Protein AF-A0A519JMJ4-F1 (afdb_monomer_lite)

Structure (mmCIF, N/CA/C/O backbone):
data_AF-A0A519JMJ4-F1
#
_entry.id   AF-A0A519JMJ4-F1
#
loop_
_atom_site.group_PDB
_atom_site.id
_atom_site.type_symbol
_atom_site.label_atom_id
_atom_site.label_alt_id
_atom_site.label_comp_id
_atom_site.label_asym_id
_atom_site.label_entity_id
_atom_site.label_seq_id
_atom_site.pdbx_PDB_ins_code
_atom_site.Cartn_x
_atom_site.Cartn_y
_atom_site.Cartn_z
_atom_site.occupancy
_atom_site.B_iso_or_equiv
_atom_site.auth_seq_id
_atom_site.auth_comp_id
_atom_site.auth_asym_id
_atom_site.auth_atom_id
_atom_site.pdbx_PDB_model_num
ATOM 1 N N . MET A 1 1 ? -10.515 2.498 64.803 1.00 65.38 1 MET A N 1
ATOM 2 C CA . MET A 1 1 ? -11.586 2.714 63.794 1.00 65.38 1 MET A CA 1
ATOM 3 C C . MET A 1 1 ? -11.227 3.763 62.730 1.00 65.38 1 MET A C 1
ATOM 5 O O . MET A 1 1 ? -11.377 3.457 61.555 1.00 65.38 1 MET A O 1
ATOM 9 N N . LYS A 1 2 ? -10.685 4.946 63.080 1.00 68.50 2 LYS A N 1
ATOM 10 C CA . LYS A 1 2 ? -10.297 6.001 62.107 1.00 68.50 2 LYS A CA 1
ATOM 11 C C . LYS A 1 2 ? -9.313 5.539 61.009 1.00 68.50 2 LYS A C 1
ATOM 13 O O . LYS A 1 2 ? -9.492 5.894 59.849 1.00 68.50 2 LYS A O 1
ATOM 18 N N . ASN A 1 3 ? -8.335 4.693 61.345 1.00 65.62 3 ASN A N 1
ATOM 19 C CA . ASN A 1 3 ? -7.335 4.200 60.380 1.00 65.62 3 ASN A CA 1
ATOM 20 C C . ASN A 1 3 ? -7.931 3.222 59.350 1.00 65.62 3 ASN A C 1
ATOM 22 O O . ASN A 1 3 ? -7.565 3.260 58.180 1.00 65.62 3 ASN A O 1
ATOM 26 N N . ALA A 1 4 ? -8.908 2.406 59.760 1.00 73.44 4 ALA A N 1
ATOM 27 C CA . ALA A 1 4 ? -9.599 1.474 58.868 1.00 73.44 4 ALA A CA 1
ATOM 28 C C . ALA A 1 4 ? -10.519 2.198 57.868 1.00 73.44 4 ALA A C 1
ATOM 30 O O . ALA A 1 4 ? -10.663 1.758 56.731 1.00 73.44 4 ALA A O 1
ATOM 31 N N . LEU A 1 5 ? -11.113 3.327 58.271 1.00 71.62 5 LEU A N 1
ATOM 32 C CA . LEU A 1 5 ? -11.942 4.151 57.389 1.00 71.62 5 LEU A CA 1
ATOM 33 C C . LEU A 1 5 ? -11.093 4.903 56.347 1.00 71.62 5 LEU A C 1
ATOM 35 O O . LEU A 1 5 ? -11.476 4.973 55.182 1.00 71.62 5 LEU A O 1
ATOM 39 N N . ARG A 1 6 ? -9.902 5.385 56.740 1.00 75.56 6 ARG A N 1
ATOM 40 C CA . ARG A 1 6 ? -8.929 5.995 55.816 1.00 75.56 6 ARG A CA 1
ATOM 41 C C . ARG A 1 6 ? -8.434 5.001 54.763 1.00 75.56 6 ARG A C 1
ATOM 43 O O . ARG A 1 6 ? -8.406 5.351 53.591 1.00 75.56 6 ARG A O 1
ATOM 50 N N . LEU A 1 7 ? -8.124 3.762 55.153 1.00 75.12 7 LEU A N 1
ATOM 51 C CA . LEU A 1 7 ? -7.640 2.734 54.224 1.00 75.12 7 LEU A CA 1
ATOM 52 C C . LEU A 1 7 ? -8.683 2.365 53.153 1.00 75.12 7 LEU A C 1
ATOM 54 O O . LEU A 1 7 ? -8.349 2.287 51.975 1.00 75.12 7 LEU A O 1
ATOM 58 N N . LYS A 1 8 ? -9.959 2.217 53.536 1.00 78.88 8 LYS A N 1
ATOM 59 C CA . LYS A 1 8 ? -11.065 1.944 52.595 1.00 78.88 8 LYS A CA 1
ATOM 60 C C . LYS A 1 8 ? -11.296 3.096 51.614 1.00 78.88 8 LYS A C 1
ATOM 62 O O . LYS A 1 8 ? -11.492 2.855 50.429 1.00 78.88 8 LYS A O 1
ATOM 67 N N . SER A 1 9 ? -11.228 4.339 52.099 1.00 76.44 9 SER A N 1
ATOM 68 C CA . SER A 1 9 ? -11.340 5.533 51.253 1.00 76.44 9 SER A CA 1
ATOM 69 C C . SER A 1 9 ? -10.185 5.645 50.257 1.00 76.44 9 SER A C 1
ATOM 71 O O . SER A 1 9 ? -10.421 6.059 49.128 1.00 76.44 9 SER A O 1
ATOM 73 N N . GLN A 1 10 ? -8.961 5.268 50.645 1.00 79.12 10 GLN A N 1
ATOM 74 C CA . GLN A 1 10 ? -7.805 5.281 49.743 1.00 79.12 10 GLN A CA 1
ATOM 75 C C . GLN A 1 10 ? -7.874 4.163 48.699 1.00 79.12 10 GLN A C 1
ATOM 77 O O . GLN A 1 10 ? -7.636 4.424 47.526 1.00 79.12 10 GLN A O 1
ATOM 82 N N . LEU A 1 11 ? -8.275 2.950 49.093 1.00 80.88 11 LEU A N 1
ATOM 83 C CA . LEU A 1 11 ? -8.496 1.835 48.163 1.00 80.88 11 LEU A CA 1
ATOM 84 C C . LEU A 1 11 ? -9.579 2.163 47.125 1.00 80.88 11 LEU A C 1
ATOM 86 O O . LEU A 1 11 ? -9.406 1.873 45.944 1.00 80.88 11 LEU A O 1
ATOM 90 N N . PHE A 1 12 ? -10.663 2.823 47.546 1.00 82.44 12 PHE A N 1
ATOM 91 C CA . PHE A 1 12 ? -11.709 3.291 46.637 1.00 82.44 12 PHE A CA 1
ATOM 92 C C . PHE A 1 12 ? -11.194 4.366 45.670 1.00 82.44 12 PHE A C 1
ATOM 94 O O . PHE A 1 12 ? -11.457 4.288 44.473 1.00 82.44 12 PHE A O 1
ATOM 101 N N . LEU A 1 13 ? -10.412 5.334 46.162 1.00 79.62 13 LEU A N 1
ATOM 102 C CA . LEU A 1 13 ? -9.849 6.394 45.321 1.00 79.62 13 LEU A CA 1
ATOM 103 C C . LEU A 1 13 ? -8.877 5.838 44.269 1.00 79.62 13 LEU A C 1
ATOM 105 O O . LEU A 1 13 ? -8.913 6.269 43.121 1.00 79.62 13 LEU A O 1
ATOM 109 N N . VAL A 1 14 ? -8.043 4.862 44.644 1.00 80.94 14 VAL A N 1
ATOM 110 C CA . VAL A 1 14 ? -7.111 4.194 43.721 1.00 80.94 14 VAL A CA 1
ATOM 111 C C . VAL A 1 14 ? -7.877 3.418 42.651 1.00 80.94 14 VAL A C 1
ATOM 113 O O . VAL A 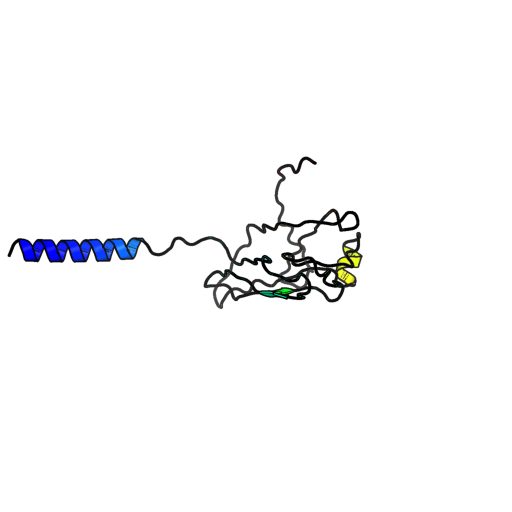1 14 ? -7.571 3.574 41.475 1.00 80.94 14 VAL A O 1
ATOM 116 N N . ALA A 1 15 ? -8.918 2.665 43.023 1.00 78.06 15 ALA A N 1
ATOM 117 C CA . ALA A 1 15 ? -9.749 1.946 42.058 1.00 78.06 15 ALA A CA 1
ATOM 118 C C . ALA A 1 15 ? -10.433 2.897 41.057 1.00 78.06 15 ALA A C 1
ATOM 120 O O . ALA A 1 15 ? -10.389 2.652 39.856 1.00 78.06 15 ALA A O 1
ATOM 121 N N . VAL A 1 16 ? -10.999 4.017 41.525 1.00 75.88 16 VAL A N 1
ATOM 122 C CA . VAL A 1 16 ? -11.635 5.024 40.654 1.00 75.88 16 VAL A CA 1
ATOM 123 C C . VAL A 1 16 ? -10.617 5.686 39.721 1.00 75.88 16 VAL A C 1
ATOM 125 O O . VAL A 1 16 ? -10.910 5.869 38.543 1.00 75.88 16 VAL A O 1
ATOM 128 N N . MET A 1 17 ? -9.408 5.994 40.200 1.00 73.06 17 MET A N 1
ATOM 129 C CA . MET A 1 17 ? -8.348 6.552 39.352 1.00 73.06 17 MET A CA 1
ATOM 130 C C . MET A 1 17 ? -7.861 5.545 38.302 1.00 73.06 17 MET A C 1
ATOM 132 O O . MET A 1 17 ? -7.647 5.931 37.158 1.00 73.06 17 MET A O 1
ATOM 136 N N . SER A 1 18 ? -7.761 4.252 38.631 1.00 67.06 18 SER A N 1
ATOM 137 C CA . SER A 1 18 ? -7.394 3.200 37.670 1.00 67.06 18 SER A CA 1
ATOM 138 C C . SER A 1 18 ? -8.429 2.996 36.554 1.00 67.06 18 SER A C 1
ATOM 140 O O . SER A 1 18 ? -8.044 2.609 35.454 1.00 67.06 18 SER A O 1
ATOM 142 N N . LEU A 1 19 ? -9.712 3.300 36.792 1.00 64.50 19 LEU A N 1
ATOM 143 C CA . LEU A 1 19 ? -10.756 3.260 35.757 1.00 64.50 19 LEU A CA 1
ATOM 144 C C . LEU A 1 19 ? -10.701 4.450 34.778 1.00 64.50 19 LEU A C 1
ATOM 146 O O . LEU A 1 19 ? -11.239 4.349 33.680 1.00 64.50 19 LEU A O 1
ATOM 150 N N . ILE A 1 20 ? -10.056 5.565 35.141 1.00 64.88 20 ILE A N 1
ATOM 151 C CA . ILE A 1 20 ? -9.986 6.778 34.300 1.00 64.88 20 ILE A CA 1
ATOM 152 C C . ILE A 1 20 ? -8.814 6.714 33.299 1.00 64.88 20 ILE A C 1
ATOM 154 O O . ILE A 1 20 ? -8.810 7.431 32.303 1.00 64.88 20 ILE A O 1
ATOM 158 N N . PHE A 1 21 ? -7.840 5.819 33.506 1.00 56.44 21 PHE A N 1
ATOM 159 C CA . PHE A 1 21 ? -6.665 5.672 32.631 1.00 56.44 21 PHE A CA 1
ATOM 160 C C . PHE A 1 21 ? -6.868 4.768 31.409 1.00 56.44 21 PHE A C 1
ATOM 162 O O . PHE A 1 21 ? -5.938 4.580 30.625 1.00 56.44 21 PHE A O 1
ATOM 169 N N . THR A 1 22 ? -8.056 4.204 31.207 1.00 54.66 22 THR A N 1
ATOM 170 C CA . THR A 1 22 ? -8.324 3.400 30.013 1.00 54.66 22 THR A CA 1
ATOM 171 C C . THR A 1 22 ? -8.920 4.277 28.922 1.00 54.66 22 THR A C 1
ATOM 173 O O . THR A 1 22 ? -9.906 4.959 29.177 1.00 54.66 22 THR A O 1
ATOM 176 N N . GLN A 1 23 ? -8.377 4.173 27.707 1.00 52.91 23 GLN A N 1
ATOM 177 C CA . GLN A 1 23 ? -8.817 4.812 26.456 1.00 52.91 23 GLN A CA 1
ATOM 178 C C . GLN A 1 23 ? -8.131 6.139 26.078 1.00 52.91 23 GLN A C 1
ATOM 180 O O . GLN A 1 23 ? -8.785 7.142 25.802 1.00 52.91 23 GLN A O 1
ATOM 185 N N . ILE A 1 24 ? -6.804 6.120 25.911 1.00 54.88 24 ILE A N 1
ATOM 186 C CA . ILE A 1 24 ? -6.206 6.935 24.842 1.00 54.88 24 ILE A CA 1
ATOM 187 C C . ILE A 1 24 ? -6.403 6.140 23.545 1.00 54.88 24 ILE A C 1
ATOM 189 O O . ILE A 1 24 ? -5.590 5.286 23.203 1.00 54.88 24 ILE A O 1
ATOM 193 N N . SER A 1 25 ? -7.522 6.368 22.854 1.00 55.59 25 SER A N 1
ATOM 194 C CA . SER A 1 25 ? -7.707 5.847 21.498 1.00 55.59 25 SER A CA 1
ATOM 195 C C . SER A 1 25 ? -6.834 6.671 20.562 1.00 55.59 25 SER A C 1
ATOM 197 O O . SER A 1 25 ? -7.050 7.872 20.400 1.00 55.59 25 SER A O 1
ATOM 199 N N . THR A 1 26 ? -5.846 6.041 19.937 1.00 63.38 26 THR A N 1
ATOM 200 C CA . THR A 1 26 ? -5.216 6.638 18.757 1.00 63.38 26 THR A CA 1
ATOM 201 C C . THR A 1 26 ? -6.151 6.407 17.570 1.00 63.38 26 THR A C 1
ATOM 203 O O . THR A 1 26 ? -6.785 5.362 17.484 1.00 63.38 26 THR A O 1
ATOM 206 N N . ALA A 1 27 ? -6.291 7.374 16.662 1.00 76.94 27 ALA A N 1
ATOM 207 C CA . ALA A 1 27 ? -7.111 7.220 15.452 1.00 76.94 27 ALA A CA 1
ATOM 208 C C . ALA A 1 27 ? -6.410 6.375 14.360 1.00 76.94 27 ALA A C 1
ATOM 210 O O 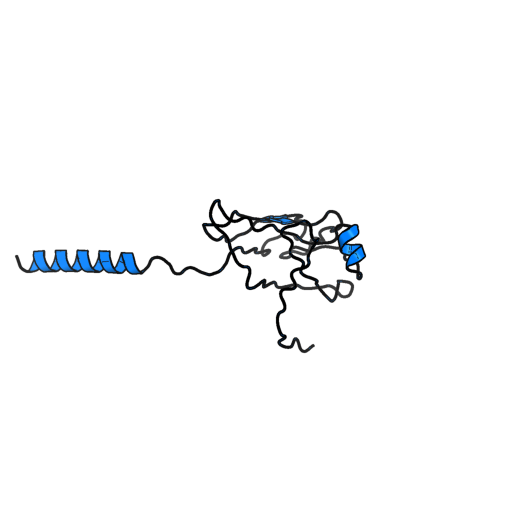. ALA A 1 27 ? -6.721 6.495 13.176 1.00 76.94 27 ALA A O 1
ATOM 211 N N . GLN A 1 28 ? -5.402 5.582 14.736 1.00 90.25 28 GLN A N 1
ATOM 212 C CA . GLN A 1 28 ? -4.580 4.815 13.814 1.00 90.25 28 GLN A CA 1
ATOM 213 C C . GLN A 1 28 ? -5.255 3.483 13.492 1.00 90.25 28 GLN A C 1
ATOM 215 O O . GLN A 1 28 ? -5.417 2.641 14.365 1.00 90.25 28 GLN A O 1
ATOM 220 N N . LEU A 1 29 ? -5.600 3.279 12.219 1.00 93.44 29 LEU A N 1
ATOM 221 C CA . LEU A 1 29 ? -6.229 2.035 11.767 1.00 93.44 29 LEU A CA 1
ATOM 222 C C . LEU A 1 29 ? -5.209 0.908 11.585 1.00 93.44 29 LEU A C 1
ATOM 224 O O . LEU A 1 29 ? -5.428 -0.204 12.055 1.00 93.44 29 LEU A O 1
ATOM 228 N N . LEU A 1 30 ? -4.108 1.198 10.888 1.00 95.38 30 LEU A N 1
ATOM 229 C CA . LEU A 1 30 ? -3.036 0.256 10.570 1.00 95.38 30 LEU A CA 1
ATOM 230 C C . LEU A 1 30 ? -1.687 0.980 10.540 1.00 95.38 30 LEU A C 1
ATOM 232 O O . LEU A 1 30 ? -1.616 2.165 10.199 1.00 95.38 30 LEU A O 1
ATOM 236 N N . GLN A 1 31 ? -0.616 0.250 10.840 1.00 96.25 31 GLN A N 1
ATOM 237 C CA . GLN A 1 31 ? 0.763 0.693 10.644 1.00 96.25 31 GLN A CA 1
ATOM 238 C C . GLN A 1 31 ? 1.621 -0.448 10.111 1.00 96.25 31 GLN A C 1
ATOM 240 O O . GLN A 1 31 ? 1.507 -1.576 10.581 1.00 96.25 31 GLN A O 1
ATOM 245 N N . TRP A 1 32 ? 2.547 -0.121 9.216 1.00 97.38 32 TRP A N 1
ATOM 246 C CA . TRP A 1 32 ? 3.631 -1.000 8.782 1.00 97.38 32 TRP A CA 1
ATOM 247 C C . TRP A 1 32 ? 4.973 -0.381 9.162 1.00 97.38 32 TRP A C 1
ATOM 249 O O . TRP A 1 32 ? 5.095 0.846 9.226 1.00 97.38 32 TRP A O 1
ATOM 259 N N . ASN A 1 33 ? 5.974 -1.216 9.432 1.00 96.00 33 ASN A N 1
ATOM 260 C CA . ASN A 1 33 ? 7.328 -0.768 9.730 1.00 96.00 33 ASN A CA 1
ATOM 261 C C . ASN A 1 33 ? 8.334 -1.678 9.034 1.00 96.00 33 ASN A C 1
ATOM 263 O O . ASN A 1 33 ? 8.536 -2.804 9.459 1.00 96.00 33 ASN A O 1
ATOM 267 N N . THR A 1 34 ? 9.008 -1.150 8.018 1.00 95.69 34 THR A N 1
ATOM 268 C CA . THR A 1 34 ? 9.940 -1.917 7.184 1.00 95.69 34 THR A CA 1
ATOM 269 C C . THR A 1 34 ? 11.352 -1.987 7.762 1.00 95.69 34 THR A C 1
ATOM 271 O O . THR A 1 34 ? 12.260 -2.484 7.099 1.00 95.69 34 THR A O 1
ATOM 274 N N . PHE A 1 35 ? 11.595 -1.430 8.953 1.00 96.00 35 PHE A N 1
ATOM 275 C CA . PHE A 1 35 ? 12.907 -1.481 9.591 1.00 96.00 35 PHE A CA 1
ATOM 276 C C . PHE A 1 35 ? 13.256 -2.919 9.996 1.00 96.00 35 PHE A C 1
ATOM 278 O O . PHE A 1 35 ? 12.504 -3.564 10.719 1.00 96.00 35 PHE A O 1
ATOM 285 N N . GLY A 1 36 ? 14.424 -3.398 9.567 1.00 95.88 36 GLY A N 1
ATOM 286 C CA . GLY A 1 36 ? 14.860 -4.785 9.738 1.00 95.88 36 GLY A CA 1
ATOM 287 C C . GLY A 1 36 ? 14.639 -5.670 8.508 1.00 95.88 36 GLY A C 1
ATOM 288 O O . GLY A 1 36 ? 15.221 -6.750 8.448 1.00 95.88 36 GLY A O 1
ATOM 289 N N . ASN A 1 37 ? 13.878 -5.209 7.511 1.00 96.81 37 ASN A N 1
ATOM 290 C CA . ASN A 1 37 ? 13.657 -5.957 6.273 1.00 96.81 37 ASN A CA 1
ATOM 291 C C . ASN A 1 37 ? 14.954 -6.128 5.479 1.00 96.81 37 ASN A C 1
ATOM 293 O O . ASN A 1 37 ? 15.785 -5.216 5.412 1.00 96.81 37 ASN A O 1
ATOM 297 N N . ALA A 1 38 ? 15.083 -7.261 4.794 1.00 97.38 38 ALA A N 1
ATOM 298 C CA . ALA A 1 38 ? 16.138 -7.504 3.817 1.00 97.38 38 ALA A CA 1
ATOM 299 C C . ALA A 1 38 ? 15.899 -6.732 2.504 1.00 97.38 38 ALA A C 1
ATOM 301 O O . ALA A 1 38 ? 16.830 -6.536 1.722 1.00 97.38 38 ALA A O 1
ATOM 302 N N . GLY A 1 39 ? 14.666 -6.277 2.253 1.00 95.81 39 GLY A N 1
ATOM 303 C CA . GLY A 1 39 ? 14.259 -5.619 1.011 1.00 95.81 39 GLY A CA 1
ATOM 304 C C . GLY A 1 39 ? 13.984 -6.603 -0.128 1.00 95.81 39 GLY A C 1
ATOM 305 O O . GLY A 1 39 ? 13.979 -6.212 -1.299 1.00 95.81 39 GLY A O 1
ATOM 306 N N . THR A 1 40 ? 13.818 -7.885 0.204 1.00 97.00 40 THR A N 1
ATOM 307 C CA . THR A 1 40 ? 13.476 -8.982 -0.715 1.00 97.00 40 THR A CA 1
ATOM 308 C C . THR A 1 40 ? 12.055 -9.500 -0.506 1.00 97.00 40 THR A C 1
ATOM 310 O O . THR A 1 40 ? 11.588 -10.356 -1.256 1.00 97.00 40 THR A O 1
ATOM 313 N N . GLU A 1 41 ? 11.361 -8.982 0.502 1.00 96.62 41 GLU A N 1
ATOM 314 C CA . GLU A 1 41 ? 10.013 -9.371 0.868 1.00 96.62 41 GLU A CA 1
ATOM 315 C C . GLU A 1 41 ? 9.020 -8.950 -0.218 1.00 96.62 41 GLU A C 1
ATOM 317 O O . GLU A 1 41 ? 9.113 -7.868 -0.796 1.00 96.62 41 GLU A O 1
ATOM 322 N N . THR A 1 42 ? 8.029 -9.799 -0.481 1.00 97.06 42 THR A N 1
ATOM 323 C CA . THR A 1 42 ? 6.892 -9.476 -1.361 1.00 97.06 42 THR A CA 1
ATOM 324 C C . THR A 1 42 ? 5.645 -9.077 -0.577 1.00 97.06 42 THR A C 1
ATOM 326 O O . THR A 1 42 ? 4.666 -8.603 -1.163 1.00 97.06 42 THR A O 1
ATOM 329 N N . THR A 1 43 ? 5.689 -9.241 0.748 1.00 97.81 43 THR A N 1
ATOM 330 C CA . THR A 1 43 ? 4.639 -8.861 1.692 1.00 97.81 43 THR A CA 1
ATOM 331 C C . THR A 1 43 ? 5.231 -8.280 2.972 1.00 97.81 43 THR A C 1
ATOM 333 O O . THR A 1 43 ? 6.252 -8.782 3.429 1.00 97.81 43 THR A O 1
ATOM 336 N N . GLU A 1 44 ? 4.548 -7.319 3.588 1.00 97.88 44 GLU A N 1
ATOM 337 C CA . GLU A 1 44 ? 4.916 -6.737 4.887 1.00 97.88 44 GLU A CA 1
ATOM 338 C C . GLU A 1 44 ? 3.689 -6.720 5.814 1.00 97.88 44 GLU A C 1
ATOM 340 O O . GLU A 1 44 ? 2.706 -6.051 5.477 1.00 97.88 44 GLU A O 1
ATOM 345 N N . PRO A 1 45 ? 3.684 -7.448 6.947 1.00 97.94 45 PRO A N 1
ATOM 346 C CA . PRO A 1 45 ? 2.550 -7.470 7.866 1.00 97.94 45 PRO A CA 1
ATOM 347 C C . PRO A 1 45 ? 2.436 -6.176 8.677 1.00 97.94 45 PRO A C 1
ATOM 349 O O . PRO A 1 45 ? 3.427 -5.523 8.997 1.00 97.94 45 PRO A O 1
ATOM 352 N N . SER A 1 46 ? 1.213 -5.793 9.039 1.00 97.81 46 SER A N 1
ATOM 353 C CA . SER A 1 46 ? 0.995 -4.649 9.921 1.00 97.81 46 SER A CA 1
ATOM 354 C C . SER A 1 46 ? 1.505 -4.923 11.340 1.00 97.81 46 SER A C 1
ATOM 356 O O . SER A 1 46 ? 1.298 -5.992 11.913 1.00 97.81 46 SER A O 1
ATOM 358 N N . VAL A 1 47 ? 2.150 -3.918 11.930 1.00 96.94 47 VAL A N 1
ATOM 359 C CA . VAL A 1 47 ? 2.734 -3.966 13.282 1.00 96.94 47 VAL A CA 1
ATOM 360 C C . VAL A 1 47 ? 1.834 -3.334 14.343 1.00 96.94 47 VAL A C 1
ATOM 362 O O . VAL A 1 47 ? 1.994 -3.608 15.529 1.00 96.94 47 VAL A O 1
ATOM 365 N N . ALA A 1 48 ? 0.875 -2.504 13.928 1.00 94.62 48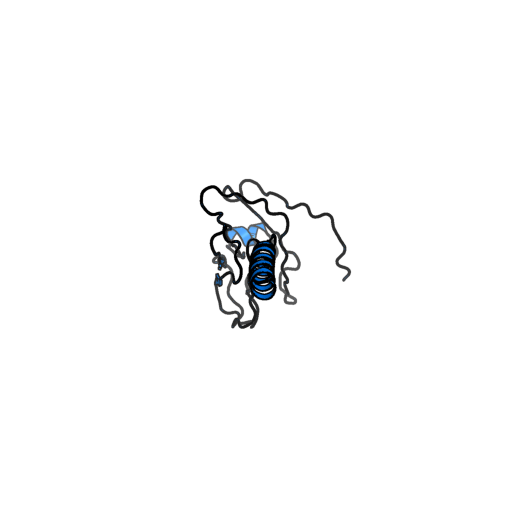 ALA A N 1
ATOM 366 C CA . ALA A 1 48 ? -0.163 -1.951 14.790 1.00 94.62 48 ALA A CA 1
ATOM 367 C C . ALA A 1 48 ? -1.503 -1.956 14.053 1.00 94.62 48 ALA A C 1
ATOM 369 O O . ALA A 1 48 ? -1.546 -1.705 12.846 1.00 94.62 48 ALA A O 1
ATOM 370 N N . ASN A 1 49 ? -2.577 -2.256 14.784 1.00 94.06 49 ASN A N 1
ATOM 371 C CA . ASN A 1 49 ? -3.926 -2.427 14.254 1.00 94.06 49 ASN A CA 1
ATOM 372 C C . ASN A 1 49 ? -4.934 -1.880 15.270 1.00 94.06 49 ASN A C 1
ATOM 374 O O . ASN A 1 49 ? -4.804 -2.171 16.463 1.00 94.06 49 ASN A O 1
ATOM 378 N N . ASP A 1 50 ? -5.935 -1.130 14.811 1.00 93.75 50 ASP A N 1
ATOM 379 C CA . ASP A 1 50 ? -7.108 -0.825 15.635 1.00 93.75 50 ASP A CA 1
ATOM 380 C C . ASP A 1 50 ? -7.832 -2.127 16.016 1.00 93.75 50 ASP A C 1
ATOM 382 O O . ASP A 1 50 ? -7.900 -3.065 15.222 1.00 93.75 50 ASP A O 1
ATOM 386 N N . ALA A 1 51 ? -8.406 -2.193 17.219 1.00 92.81 51 ALA A N 1
ATOM 387 C CA . ALA A 1 51 ? -9.087 -3.396 17.708 1.00 92.81 51 ALA A CA 1
ATOM 388 C C . ALA A 1 51 ? -10.278 -3.832 16.829 1.00 92.81 51 ALA A C 1
ATOM 390 O O . ALA A 1 51 ? -10.665 -5.000 16.843 1.00 92.81 51 ALA A O 1
ATOM 391 N N . ASN A 1 52 ? -10.855 -2.905 16.061 1.00 93.38 52 ASN A N 1
ATOM 392 C CA . ASN A 1 52 ? -11.991 -3.142 15.176 1.00 93.38 52 ASN A CA 1
ATOM 393 C C . ASN A 1 52 ? -11.580 -3.244 13.701 1.00 93.38 52 ASN A C 1
ATOM 395 O O . ASN A 1 52 ? -12.435 -3.148 12.819 1.00 93.38 52 ASN A O 1
ATOM 399 N N . VAL A 1 53 ? -10.290 -3.428 13.419 1.00 93.50 53 VAL A N 1
ATOM 400 C CA . VAL A 1 53 ? -9.746 -3.629 12.076 1.00 93.50 53 VAL A CA 1
ATOM 401 C C . VAL A 1 53 ? -8.890 -4.893 12.072 1.00 93.50 53 VAL A C 1
ATOM 403 O O . VAL A 1 53 ? -8.065 -5.118 12.952 1.00 93.50 53 VAL A O 1
ATOM 406 N N . SER A 1 54 ? -9.085 -5.744 11.067 1.00 95.50 54 SER A N 1
ATOM 407 C CA . SER A 1 54 ? -8.240 -6.927 10.888 1.00 95.50 54 SER A CA 1
ATOM 408 C C . SER A 1 54 ? -6.824 -6.524 10.480 1.00 95.50 54 SER A C 1
ATOM 410 O O . SER A 1 54 ? -6.644 -5.577 9.714 1.00 95.50 54 SER A O 1
ATOM 412 N N . ALA A 1 55 ? -5.828 -7.288 10.932 1.00 96.94 55 ALA A N 1
ATOM 413 C CA . ALA A 1 55 ? -4.459 -7.127 10.456 1.00 96.94 55 ALA A CA 1
ATOM 414 C C . ALA A 1 55 ? -4.385 -7.256 8.928 1.00 96.94 55 ALA A C 1
ATOM 416 O O . ALA A 1 55 ? -5.160 -7.994 8.311 1.00 96.94 55 ALA A O 1
ATOM 417 N N . ALA A 1 56 ? -3.447 -6.533 8.322 1.00 96.50 56 ALA A N 1
ATOM 418 C CA . ALA A 1 56 ? -3.339 -6.427 6.877 1.00 96.50 56 ALA A CA 1
ATOM 419 C C . ALA A 1 56 ? -1.880 -6.401 6.433 1.00 96.50 56 ALA A C 1
ATOM 421 O O . ALA A 1 56 ? -1.009 -5.853 7.107 1.00 96.50 56 ALA A O 1
ATOM 422 N N . ASN A 1 57 ? -1.631 -6.935 5.243 1.00 97.38 57 ASN A N 1
ATOM 423 C CA . ASN A 1 57 ? -0.307 -6.911 4.643 1.00 97.38 57 ASN A CA 1
ATOM 424 C C . ASN A 1 57 ? -0.232 -5.802 3.589 1.00 97.38 57 ASN A C 1
ATOM 426 O O . ASN A 1 57 ? -1.160 -5.652 2.788 1.00 97.38 57 ASN A O 1
ATOM 430 N N . LEU A 1 58 ? 0.898 -5.093 3.524 1.00 97.44 58 LEU A N 1
ATOM 431 C CA . LEU A 1 58 ? 1.335 -4.547 2.242 1.00 97.44 58 LEU A CA 1
ATOM 432 C C . LEU A 1 58 ? 1.719 -5.730 1.359 1.00 97.44 58 LEU A C 1
ATOM 434 O O . LEU A 1 58 ? 2.344 -6.683 1.819 1.00 97.44 58 LEU A O 1
ATOM 438 N N . THR A 1 59 ? 1.348 -5.679 0.090 1.00 97.38 59 THR A N 1
ATOM 439 C CA . THR A 1 59 ? 1.657 -6.719 -0.891 1.00 97.38 59 THR A CA 1
ATOM 440 C C . THR A 1 59 ? 2.057 -6.068 -2.202 1.00 97.38 59 THR A C 1
ATOM 442 O O . THR A 1 59 ? 1.512 -5.028 -2.586 1.00 97.38 59 THR A O 1
ATOM 445 N N . PHE A 1 60 ? 3.013 -6.670 -2.900 1.00 96.56 60 PHE A N 1
ATOM 446 C CA . PHE A 1 60 ? 3.314 -6.283 -4.270 1.00 96.56 60 PHE A CA 1
ATOM 447 C C . PHE A 1 60 ? 2.297 -6.851 -5.253 1.00 96.56 60 PHE A C 1
ATOM 449 O O . PHE A 1 60 ? 1.834 -7.984 -5.123 1.00 96.56 60 PHE A O 1
ATOM 456 N N . GLY A 1 61 ? 1.986 -6.062 -6.277 1.00 95.44 61 GLY A N 1
ATOM 457 C CA . GLY A 1 61 ? 1.471 -6.605 -7.522 1.00 95.44 61 GLY A CA 1
ATOM 458 C C . GLY A 1 61 ? 2.560 -7.401 -8.254 1.00 95.44 61 GLY A C 1
ATOM 459 O O . GLY A 1 61 ? 3.757 -7.227 -8.020 1.00 95.44 61 GLY A O 1
ATOM 460 N N . ALA A 1 62 ? 2.137 -8.276 -9.166 1.00 94.44 62 ALA A N 1
ATOM 461 C CA . ALA A 1 62 ? 3.019 -9.239 -9.832 1.00 94.44 62 ALA A CA 1
ATOM 462 C C . ALA A 1 62 ? 4.151 -8.611 -10.671 1.00 94.44 62 ALA A C 1
ATOM 464 O O . ALA A 1 62 ? 5.102 -9.302 -11.026 1.00 94.44 62 ALA A O 1
ATOM 465 N N . GLY A 1 63 ? 4.059 -7.321 -11.005 1.00 95.94 63 GLY A N 1
ATOM 466 C CA . GLY A 1 63 ? 5.060 -6.628 -11.811 1.00 95.94 63 GLY A CA 1
ATOM 467 C C . GLY A 1 63 ? 6.272 -6.124 -11.023 1.00 95.94 63 GLY A C 1
ATOM 468 O O . GLY A 1 63 ? 7.296 -5.795 -11.629 1.00 95.94 63 GLY A O 1
ATOM 469 N N . VAL A 1 64 ? 6.185 -6.032 -9.692 1.00 96.06 64 VAL A N 1
ATOM 470 C CA . VAL A 1 64 ? 7.270 -5.502 -8.853 1.00 96.06 64 VAL A CA 1
ATOM 471 C C . VAL A 1 64 ? 8.261 -6.611 -8.516 1.00 96.06 64 VAL A C 1
ATOM 473 O O . VAL A 1 64 ? 7.883 -7.670 -8.021 1.00 96.06 64 VAL A O 1
ATOM 476 N N . VAL A 1 65 ? 9.548 -6.342 -8.731 1.00 96.62 65 VAL A N 1
ATOM 477 C CA . VAL A 1 65 ? 10.636 -7.245 -8.327 1.00 96.62 65 VAL A CA 1
ATOM 478 C C . VAL A 1 65 ? 11.407 -6.596 -7.177 1.00 96.62 65 VAL A C 1
ATOM 480 O O . VAL A 1 65 ? 11.981 -5.528 -7.399 1.00 96.62 65 VAL A O 1
ATOM 483 N N . PRO A 1 66 ? 11.444 -7.190 -5.970 1.00 96.31 66 PRO A N 1
ATOM 484 C CA . PRO A 1 66 ? 12.190 -6.644 -4.838 1.00 96.31 66 PRO A CA 1
ATOM 485 C C . PRO A 1 66 ? 13.662 -6.371 -5.184 1.00 96.31 66 PRO A C 1
ATOM 487 O O . PRO A 1 66 ? 14.272 -7.097 -5.970 1.00 96.31 66 PRO A O 1
ATOM 490 N N . ALA A 1 67 ? 14.238 -5.315 -4.610 1.00 94.44 67 ALA A N 1
ATOM 491 C CA . ALA A 1 67 ? 15.582 -4.842 -4.967 1.00 94.44 67 ALA A CA 1
ATOM 492 C C . ALA A 1 67 ? 16.672 -5.176 -3.929 1.00 94.44 67 ALA A C 1
ATOM 494 O O . ALA A 1 67 ? 17.797 -4.714 -4.086 1.00 94.44 67 ALA A O 1
ATOM 495 N N . ALA A 1 68 ? 16.350 -5.938 -2.876 1.00 95.56 68 ALA A N 1
ATOM 496 C CA . ALA A 1 68 ? 17.246 -6.226 -1.746 1.00 95.56 68 ALA A CA 1
ATOM 497 C C . ALA A 1 68 ? 17.797 -4.959 -1.058 1.00 95.56 68 ALA A C 1
ATOM 499 O O . ALA A 1 68 ? 18.915 -4.928 -0.544 1.00 95.56 68 ALA A O 1
ATOM 500 N N . ASN A 1 69 ? 16.999 -3.889 -1.059 1.00 91.88 69 ASN A N 1
ATOM 501 C CA . ASN A 1 69 ? 17.330 -2.652 -0.367 1.00 91.88 69 ASN A CA 1
ATOM 502 C C . ASN A 1 69 ? 16.839 -2.752 1.075 1.00 91.88 69 ASN A C 1
ATOM 504 O O . ASN A 1 69 ? 15.658 -2.533 1.338 1.00 91.88 69 ASN A O 1
ATOM 508 N N . GLY A 1 70 ? 17.750 -3.068 1.995 1.00 96.12 70 GLY A N 1
ATOM 509 C CA . GLY A 1 70 ? 17.416 -3.240 3.406 1.00 96.12 70 GLY A CA 1
ATOM 510 C C . GLY A 1 70 ? 16.640 -2.061 4.004 1.00 96.12 70 GLY A C 1
ATOM 511 O O . GLY A 1 70 ? 16.783 -0.906 3.580 1.00 96.12 70 GLY A O 1
ATOM 512 N N . ASN A 1 71 ? 15.829 -2.374 5.013 1.00 95.81 71 ASN A N 1
ATOM 513 C CA . ASN A 1 71 ? 14.927 -1.466 5.722 1.00 95.81 71 ASN A CA 1
ATOM 514 C C . ASN A 1 71 ? 13.811 -0.837 4.864 1.00 95.81 71 ASN A C 1
ATOM 516 O O . ASN A 1 71 ? 13.201 0.152 5.278 1.00 95.81 71 ASN A O 1
ATOM 520 N N . ARG A 1 72 ? 13.547 -1.358 3.658 1.00 93.88 72 ARG A N 1
ATOM 521 C CA . ARG A 1 72 ? 12.558 -0.808 2.720 1.00 93.88 72 ARG A CA 1
ATOM 522 C C . ARG A 1 72 ? 11.647 -1.899 2.179 1.00 93.88 72 ARG A C 1
ATOM 524 O O . ARG A 1 72 ? 12.074 -3.026 1.963 1.00 93.88 72 ARG A O 1
ATOM 531 N N . PHE A 1 73 ? 10.416 -1.509 1.867 1.00 95.88 73 PHE A N 1
ATOM 532 C CA . PHE A 1 73 ? 9.483 -2.313 1.089 1.00 95.88 73 PHE A CA 1
ATOM 533 C C . PHE A 1 73 ? 9.293 -1.664 -0.283 1.00 95.88 73 PHE A C 1
ATOM 535 O O . PHE A 1 73 ? 8.489 -0.752 -0.468 1.00 95.88 73 PHE A O 1
ATOM 542 N N . GLY A 1 74 ? 10.117 -2.079 -1.240 1.00 93.38 74 GLY A N 1
ATOM 543 C CA . GLY A 1 74 ? 10.116 -1.546 -2.597 1.00 93.38 74 GLY A CA 1
ATOM 544 C C . GLY A 1 74 ? 10.935 -2.415 -3.542 1.00 93.38 74 GLY A C 1
ATOM 545 O O . GLY A 1 74 ? 11.469 -3.455 -3.160 1.00 93.38 74 GLY A O 1
ATOM 546 N N . GLY A 1 75 ? 11.046 -1.986 -4.794 1.00 94.38 75 GLY A N 1
ATOM 547 C CA . GLY A 1 75 ? 11.670 -2.816 -5.814 1.00 94.38 75 GLY A CA 1
ATOM 548 C C . GLY A 1 75 ? 11.991 -2.086 -7.105 1.00 94.38 75 GLY A C 1
ATOM 549 O O . GLY A 1 75 ? 12.114 -0.862 -7.141 1.00 94.38 75 GLY A O 1
ATOM 550 N N . ASN A 1 76 ? 12.109 -2.878 -8.158 1.00 94.75 76 ASN A N 1
ATOM 551 C CA . ASN A 1 76 ? 12.345 -2.484 -9.535 1.00 94.75 76 ASN A CA 1
ATOM 552 C C . ASN A 1 76 ? 11.055 -2.582 -10.359 1.00 94.75 76 ASN A C 1
ATOM 554 O O . ASN A 1 76 ? 10.006 -2.989 -9.859 1.00 94.75 76 ASN A O 1
ATOM 558 N N . ASN A 1 77 ? 11.179 -2.259 -11.649 1.00 94.44 77 ASN A N 1
ATOM 559 C CA . ASN A 1 77 ? 10.102 -2.294 -12.638 1.00 94.44 77 ASN A CA 1
ATOM 560 C C . ASN A 1 77 ? 8.977 -1.314 -12.305 1.00 94.44 77 ASN A C 1
ATOM 562 O O . ASN A 1 77 ? 7.816 -1.693 -12.246 1.00 94.44 77 ASN A O 1
ATOM 566 N N . TRP A 1 78 ? 9.313 -0.045 -12.088 1.00 92.94 78 TRP A N 1
ATOM 567 C CA . TRP A 1 78 ? 8.318 1.015 -11.934 1.00 92.94 78 TRP A CA 1
ATOM 568 C C . TRP A 1 78 ? 8.175 1.789 -13.249 1.00 92.94 78 TRP A C 1
ATOM 570 O O . TRP A 1 78 ? 9.077 2.557 -13.594 1.00 92.94 78 TRP A O 1
ATOM 580 N N . PRO A 1 79 ? 7.076 1.610 -14.003 1.00 91.69 79 PRO A N 1
ATOM 581 C CA . PRO A 1 79 ? 6.810 2.412 -15.189 1.00 91.69 79 PRO A CA 1
ATOM 582 C C . PRO A 1 79 ? 6.569 3.883 -14.831 1.00 91.69 79 PRO A C 1
ATOM 584 O O . PRO A 1 79 ? 6.046 4.207 -13.765 1.00 91.69 79 PRO A O 1
ATOM 587 N N . SER A 1 80 ? 6.887 4.785 -15.760 1.00 87.75 80 SER A N 1
ATOM 588 C CA . SER A 1 80 ? 6.578 6.215 -15.623 1.00 87.75 80 SER A CA 1
ATOM 589 C C . SER A 1 80 ? 5.092 6.530 -15.834 1.00 87.75 80 SER A C 1
ATOM 591 O O . SER A 1 80 ? 4.588 7.518 -15.302 1.00 87.75 80 SER A O 1
ATOM 593 N N . ALA A 1 81 ? 4.384 5.698 -16.603 1.00 89.56 81 ALA A N 1
ATOM 594 C CA . ALA A 1 81 ? 2.973 5.874 -16.916 1.00 89.56 81 ALA A CA 1
ATOM 595 C C . ALA A 1 81 ? 2.079 5.054 -15.974 1.00 89.56 81 ALA A C 1
ATOM 597 O O . ALA A 1 81 ? 2.181 3.829 -15.917 1.00 89.56 81 ALA A O 1
ATOM 598 N N . LEU A 1 82 ? 1.130 5.725 -15.310 1.00 86.88 82 LEU A N 1
ATOM 599 C CA . LEU A 1 82 ? 0.188 5.101 -14.372 1.00 86.88 82 LEU A CA 1
ATOM 600 C C . LEU A 1 82 ? -0.599 3.939 -14.998 1.00 86.88 82 LEU A C 1
ATOM 602 O O . LEU A 1 82 ? -0.757 2.895 -14.370 1.00 86.88 82 LEU A O 1
ATOM 606 N N . ALA A 1 83 ? -1.084 4.108 -16.232 1.00 90.44 83 ALA A N 1
ATOM 607 C CA . ALA A 1 83 ? -1.846 3.071 -16.929 1.00 90.44 83 ALA A CA 1
ATOM 608 C C . ALA A 1 83 ? -1.024 1.785 -17.106 1.00 90.44 83 ALA A C 1
ATOM 610 O O . ALA A 1 83 ? -1.526 0.693 -16.840 1.00 90.44 83 ALA A O 1
ATOM 611 N N . THR A 1 84 ? 0.256 1.921 -17.468 1.00 92.56 84 THR A N 1
ATOM 612 C CA . THR A 1 84 ? 1.185 0.793 -17.572 1.00 92.56 84 THR A CA 1
ATOM 613 C C . THR A 1 84 ? 1.373 0.131 -16.215 1.00 92.56 84 THR A C 1
ATOM 615 O O . THR A 1 84 ? 1.180 -1.077 -16.123 1.00 92.56 84 THR A O 1
ATOM 618 N N . SER A 1 85 ? 1.640 0.910 -15.159 1.00 91.12 85 SER A N 1
ATOM 619 C CA . SER A 1 85 ? 1.815 0.382 -13.800 1.00 91.12 85 SER A CA 1
ATOM 620 C C . SER A 1 85 ? 0.609 -0.428 -13.323 1.00 91.12 85 SER A C 1
ATOM 622 O O . SER A 1 85 ? 0.776 -1.476 -12.711 1.00 91.12 85 SER A O 1
ATOM 624 N N . ILE A 1 86 ? -0.612 0.010 -13.637 1.00 90.06 86 ILE A N 1
ATOM 625 C CA . ILE A 1 86 ? -1.830 -0.738 -13.299 1.00 90.06 86 ILE A CA 1
ATOM 626 C C . ILE A 1 86 ? -1.902 -2.037 -14.108 1.00 90.06 86 ILE A C 1
ATOM 628 O O . ILE A 1 86 ? -2.043 -3.109 -13.528 1.00 90.06 86 ILE A O 1
ATOM 632 N N . SER A 1 87 ? -1.788 -1.949 -15.437 1.00 92.62 87 SER A N 1
ATOM 633 C CA . SER A 1 87 ? -1.956 -3.107 -16.330 1.00 92.62 87 SER A CA 1
ATOM 634 C C . SER A 1 87 ? -0.896 -4.196 -16.138 1.00 92.62 87 SER A C 1
ATOM 636 O O . SER A 1 87 ? -1.197 -5.374 -16.299 1.00 92.62 87 SER A O 1
ATOM 638 N N . ALA A 1 88 ? 0.328 -3.812 -15.768 1.00 94.69 88 ALA A N 1
ATOM 639 C CA . ALA A 1 88 ? 1.448 -4.721 -15.552 1.00 94.69 88 ALA A CA 1
ATOM 640 C C . ALA A 1 88 ? 1.633 -5.114 -14.074 1.00 94.69 88 ALA A C 1
ATOM 642 O O . ALA A 1 88 ? 2.562 -5.848 -13.746 1.00 94.69 88 ALA A O 1
ATOM 643 N N . GLY A 1 89 ? 0.756 -4.663 -13.170 1.00 93.75 89 GLY A N 1
ATOM 644 C CA . GLY A 1 89 ? 0.814 -5.043 -11.759 1.00 93.75 89 GLY A CA 1
ATOM 645 C C . GLY A 1 89 ? 1.969 -4.406 -10.980 1.00 93.75 89 GLY A C 1
ATOM 646 O O . GLY A 1 89 ? 2.446 -4.994 -10.015 1.00 93.75 89 GLY A O 1
ATOM 647 N N . ASN A 1 90 ? 2.456 -3.234 -11.386 1.00 95.19 90 ASN A N 1
ATOM 648 C CA . ASN A 1 90 ? 3.514 -2.493 -10.696 1.00 95.19 90 ASN A CA 1
ATOM 649 C C . ASN A 1 90 ? 2.904 -1.545 -9.656 1.00 95.19 90 ASN A C 1
ATOM 651 O O . ASN A 1 90 ? 2.828 -0.331 -9.856 1.00 95.19 90 ASN A O 1
ATOM 655 N N . TYR A 1 91 ? 2.429 -2.104 -8.547 1.00 93.44 91 TYR A N 1
ATOM 656 C CA . TYR A 1 91 ? 1.878 -1.341 -7.431 1.00 93.44 91 TYR A CA 1
AT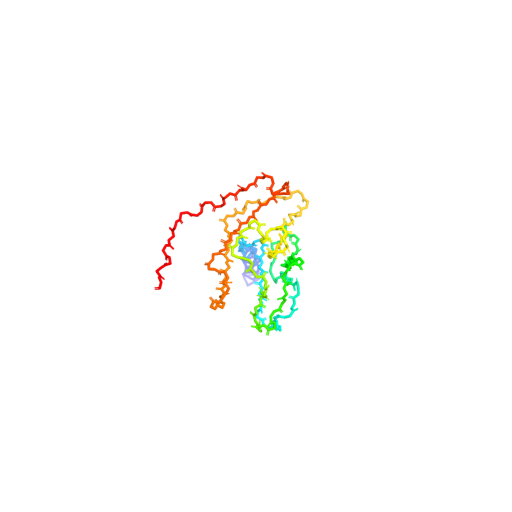OM 657 C C . TYR A 1 91 ? 2.126 -2.046 -6.098 1.00 93.44 91 TYR A C 1
ATOM 659 O O . TYR A 1 91 ? 2.412 -3.242 -6.044 1.00 93.44 91 TYR A O 1
ATOM 667 N N . ILE A 1 92 ? 1.988 -1.279 -5.021 1.00 95.00 92 ILE A N 1
ATOM 668 C CA . ILE A 1 92 ? 1.885 -1.783 -3.653 1.00 95.00 92 ILE A CA 1
ATOM 669 C C . ILE A 1 92 ? 0.426 -1.634 -3.236 1.00 95.00 92 ILE A C 1
ATOM 671 O O . ILE A 1 92 ? -0.166 -0.579 -3.466 1.00 95.00 92 ILE A O 1
ATOM 675 N N . GLN A 1 93 ? -0.154 -2.669 -2.639 1.00 94.44 93 GLN A N 1
ATOM 676 C CA . GLN A 1 93 ? -1.543 -2.655 -2.189 1.00 94.44 93 GLN A CA 1
ATOM 677 C C . GLN A 1 93 ? -1.679 -3.183 -0.765 1.00 94.44 93 GLN A C 1
ATOM 679 O O . GLN A 1 93 ? -0.884 -4.001 -0.304 1.00 94.44 93 GLN A O 1
ATOM 684 N N . PHE A 1 94 ? -2.744 -2.746 -0.109 1.00 94.50 94 PHE A N 1
ATOM 685 C CA . PHE A 1 94 ? -3.231 -3.285 1.149 1.00 94.50 94 PHE A CA 1
ATOM 686 C C . PHE A 1 94 ? -4.754 -3.177 1.176 1.00 94.50 94 PHE A C 1
ATOM 688 O O . PHE A 1 94 ? -5.351 -2.402 0.423 1.00 94.50 94 PHE A O 1
ATOM 695 N N . THR A 1 95 ? -5.382 -3.936 2.067 1.00 92.81 95 THR A N 1
ATOM 696 C CA . THR A 1 95 ? -6.829 -3.908 2.280 1.00 92.81 95 THR A CA 1
ATOM 697 C C . THR A 1 95 ? -7.105 -3.668 3.753 1.00 92.81 95 THR A C 1
ATOM 699 O O . THR A 1 95 ? -6.571 -4.371 4.604 1.00 92.81 95 THR A O 1
ATOM 702 N N . VAL A 1 96 ? -7.931 -2.667 4.050 1.00 92.31 96 VAL A N 1
ATOM 703 C CA . VAL A 1 96 ? -8.378 -2.379 5.415 1.00 92.31 96 VAL A CA 1
ATOM 704 C C . VAL A 1 96 ? -9.750 -3.009 5.598 1.00 92.31 96 VAL A C 1
ATOM 706 O O . VAL A 1 96 ? -10.716 -2.566 4.976 1.00 92.31 96 VAL A O 1
ATOM 709 N N . THR A 1 97 ? -9.832 -4.035 6.440 1.00 92.94 97 THR A N 1
ATOM 710 C CA . THR A 1 97 ? -11.077 -4.777 6.669 1.00 92.94 97 THR A CA 1
ATOM 711 C C . THR A 1 97 ? -11.596 -4.480 8.072 1.00 92.94 97 THR A C 1
ATOM 713 O O . THR A 1 97 ? -10.994 -4.955 9.041 1.00 92.94 97 THR A O 1
ATOM 716 N N . PRO A 1 98 ? -12.686 -3.706 8.220 1.00 92.81 98 PRO A N 1
ATOM 717 C CA . PRO A 1 98 ? -13.299 -3.515 9.523 1.00 92.81 98 PRO A CA 1
ATOM 718 C C . PRO A 1 98 ? -13.914 -4.830 10.012 1.00 92.81 98 PRO A C 1
ATOM 720 O O . PRO A 1 98 ? -14.427 -5.631 9.226 1.00 92.81 98 PRO A O 1
ATOM 723 N N . SER A 1 99 ? -13.875 -5.040 11.322 1.00 94.00 99 SER A N 1
ATOM 724 C CA . SER A 1 99 ? -14.598 -6.119 11.988 1.00 94.00 99 SER A CA 1
ATOM 725 C C . SER A 1 99 ? -16.104 -5.992 11.741 1.00 94.00 99 SER A C 1
ATOM 727 O O . SER A 1 99 ? -16.621 -4.908 11.458 1.00 94.00 99 SER A O 1
ATOM 729 N N . ALA A 1 100 ? -16.831 -7.105 11.863 1.00 94.06 100 ALA A N 1
ATOM 730 C CA . ALA A 1 100 ? -18.276 -7.121 11.655 1.00 94.06 100 ALA A CA 1
ATOM 731 C C . ALA A 1 100 ? -18.979 -6.038 12.494 1.00 94.06 100 ALA A C 1
ATOM 733 O O . ALA A 1 100 ? -18.692 -5.886 13.680 1.00 94.06 100 ALA A O 1
ATOM 734 N N . SER A 1 101 ? -19.907 -5.312 11.864 1.00 93.62 101 SER A N 1
ATOM 735 C CA . SER A 1 101 ? -20.660 -4.190 12.452 1.00 93.62 101 SER A CA 1
ATOM 736 C C . SER A 1 101 ? -19.863 -2.904 12.714 1.00 93.62 101 SER A C 1
ATOM 738 O O . SER A 1 101 ? -20.420 -1.965 13.281 1.00 93.62 101 SER A O 1
ATOM 740 N N . TYR A 1 102 ? -18.609 -2.817 12.264 1.00 91.81 102 TYR A N 1
ATOM 741 C CA . TYR A 1 102 ? -17.818 -1.587 12.298 1.00 91.81 102 TYR A CA 1
ATOM 742 C C . TYR A 1 102 ? -17.632 -1.000 10.898 1.00 91.81 102 TYR A C 1
ATOM 744 O O . TYR A 1 102 ? -17.636 -1.699 9.886 1.00 91.81 102 TYR A O 1
ATOM 752 N N . ALA A 1 103 ? -17.446 0.314 10.855 1.00 90.19 103 ALA A N 1
ATOM 753 C CA . ALA A 1 103 ? -17.052 1.057 9.670 1.00 90.19 103 ALA A CA 1
ATOM 754 C C . ALA A 1 103 ? -16.001 2.091 10.070 1.00 90.19 103 ALA A C 1
ATOM 756 O O . ALA A 1 103 ? -15.944 2.519 11.224 1.00 90.19 103 ALA A O 1
ATOM 757 N N . PHE A 1 104 ? -15.187 2.511 9.110 1.00 85.44 104 PHE A N 1
ATOM 758 C CA . PHE A 1 104 ? -14.212 3.573 9.307 1.00 85.44 104 PHE A CA 1
ATOM 759 C C . PHE A 1 104 ? -14.295 4.573 8.156 1.00 85.44 104 PHE A C 1
ATOM 761 O O . PHE A 1 104 ? -14.684 4.230 7.039 1.00 85.44 104 PHE A O 1
ATOM 768 N N . THR A 1 105 ? -13.871 5.802 8.428 1.00 86.25 105 THR A N 1
ATOM 769 C CA . THR A 1 105 ? -13.671 6.829 7.405 1.00 86.25 105 THR A CA 1
ATOM 770 C C . THR A 1 105 ? -12.176 7.122 7.329 1.00 86.25 105 THR A C 1
ATOM 772 O O . THR A 1 105 ? -11.628 7.634 8.307 1.00 86.25 105 THR A O 1
ATOM 775 N N . PRO A 1 106 ? -11.484 6.805 6.219 1.00 83.00 106 PRO A N 1
ATOM 776 C CA . PRO A 1 106 ? -10.074 7.141 6.083 1.00 83.00 106 PRO A CA 1
ATOM 777 C C . PRO A 1 106 ? -9.918 8.660 5.967 1.00 83.00 106 PRO A C 1
ATOM 779 O O . PRO A 1 106 ? -10.506 9.286 5.086 1.00 83.00 106 PRO A O 1
ATOM 782 N N . THR A 1 107 ? -9.123 9.255 6.852 1.00 86.00 107 THR A N 1
ATOM 783 C CA . THR A 1 107 ? -8.882 10.710 6.887 1.00 86.00 107 THR A CA 1
ATOM 784 C C . THR A 1 107 ? -7.452 11.090 6.519 1.00 86.00 107 THR A C 1
ATOM 786 O O . THR A 1 107 ? -7.212 12.225 6.111 1.00 86.00 107 THR A O 1
ATOM 789 N N . SER A 1 108 ? -6.503 10.160 6.637 1.00 86.25 108 SER A N 1
ATOM 790 C CA . SER A 1 108 ? -5.105 10.373 6.278 1.00 86.25 108 SER A CA 1
ATOM 791 C C . SER A 1 108 ? -4.436 9.071 5.843 1.00 86.25 108 SER A C 1
ATOM 793 O O . SER A 1 108 ? -4.789 7.977 6.282 1.00 86.25 108 SER A O 1
ATOM 795 N N . PHE A 1 109 ? -3.446 9.207 4.966 1.00 88.94 109 PHE A N 1
ATOM 796 C CA . PHE A 1 109 ? -2.478 8.164 4.658 1.00 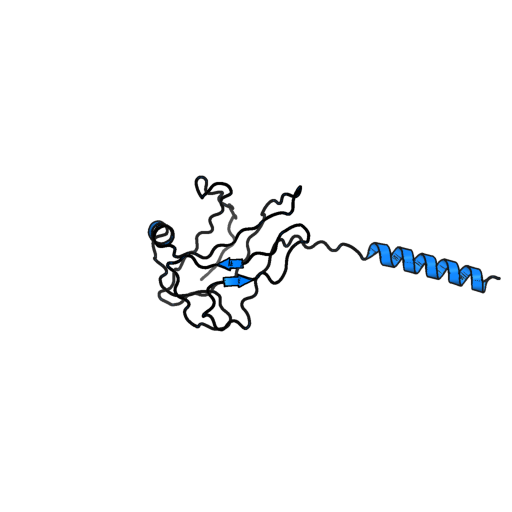88.94 109 PHE A CA 1
ATOM 797 C C . PHE A 1 109 ? -1.105 8.823 4.628 1.00 88.94 109 PHE A C 1
ATOM 799 O O . PHE A 1 109 ? -0.843 9.688 3.793 1.00 88.94 109 PHE A O 1
ATOM 806 N N . VAL A 1 110 ? -0.255 8.452 5.581 1.00 91.94 110 VAL A N 1
ATOM 807 C CA . VAL A 1 110 ? 1.086 9.014 5.734 1.00 91.94 110 VAL A CA 1
ATOM 808 C C . VAL A 1 110 ? 2.087 7.908 5.461 1.00 91.94 110 VAL A C 1
ATOM 810 O O . VAL A 1 110 ? 2.004 6.834 6.051 1.00 91.94 110 VAL A O 1
ATOM 813 N N . PHE A 1 111 ? 3.031 8.176 4.569 1.00 91.88 111 PHE A N 1
ATOM 814 C CA . PHE A 1 111 ? 4.100 7.251 4.232 1.00 91.88 111 PHE A CA 1
ATOM 815 C C . PHE A 1 111 ? 5.386 8.025 3.955 1.00 91.88 111 PHE A C 1
ATOM 817 O O . PHE A 1 111 ? 5.353 9.175 3.514 1.00 91.88 111 PHE A O 1
ATOM 824 N N . SER A 1 112 ? 6.514 7.375 4.224 1.00 91.44 112 SER A N 1
ATOM 825 C CA . SER A 1 112 ? 7.825 7.824 3.770 1.00 91.44 112 SER A CA 1
ATOM 826 C C . SER A 1 112 ? 8.225 6.990 2.562 1.00 91.44 112 SER A C 1
ATOM 828 O O . SER A 1 112 ? 7.938 5.792 2.513 1.00 91.44 112 SER A O 1
ATOM 830 N N . TRP A 1 113 ? 8.870 7.614 1.585 1.00 89.06 113 TRP A N 1
ATOM 831 C CA . TRP A 1 113 ? 9.390 6.916 0.421 1.00 89.06 113 TRP A CA 1
ATOM 832 C C . TRP A 1 113 ? 10.676 7.576 -0.063 1.00 89.06 113 TRP A C 1
ATOM 834 O O . TRP A 1 113 ? 10.814 8.797 -0.032 1.00 89.06 113 TRP A O 1
ATOM 844 N N . ASP A 1 114 ? 11.583 6.736 -0.546 1.00 89.00 114 ASP A N 1
ATOM 845 C CA . ASP A 1 114 ? 12.783 7.136 -1.265 1.00 89.00 114 ASP A CA 1
ATOM 846 C C . ASP A 1 114 ? 12.682 6.619 -2.700 1.00 89.00 114 ASP A C 1
ATOM 848 O O . ASP A 1 114 ? 12.030 5.606 -2.972 1.00 89.00 114 ASP A O 1
ATOM 852 N N . ARG A 1 115 ? 13.401 7.263 -3.618 1.00 89.75 115 ARG A N 1
ATOM 853 C CA . ARG A 1 115 ? 13.555 6.781 -4.992 1.00 89.75 115 ARG A CA 1
ATOM 854 C C . ARG A 1 115 ? 15.013 6.820 -5.425 1.00 89.75 115 ARG A C 1
ATOM 856 O O . ARG A 1 115 ? 15.792 7.649 -4.959 1.00 89.75 115 ARG A O 1
ATOM 863 N N . SER A 1 116 ? 15.362 5.956 -6.371 1.00 88.31 116 SER A N 1
ATOM 864 C CA . SER A 1 116 ? 16.612 6.082 -7.118 1.00 88.31 116 SER A CA 1
ATOM 865 C C . SER A 1 116 ? 16.522 7.218 -8.148 1.00 88.31 116 SER A C 1
ATOM 867 O O . SER A 1 116 ? 15.463 7.821 -8.358 1.00 88.31 116 SER A O 1
ATOM 869 N N . SER A 1 117 ? 17.627 7.477 -8.851 1.00 87.50 117 SER A N 1
ATOM 870 C CA . SER A 1 117 ? 17.658 8.418 -9.977 1.00 87.50 117 SER A CA 1
ATOM 871 C C . SER A 1 117 ? 16.675 8.045 -11.094 1.00 87.50 117 SER A C 1
ATOM 873 O O . SER A 1 117 ? 16.076 8.938 -11.688 1.00 87.50 117 SER A O 1
ATOM 875 N N . THR A 1 118 ? 16.475 6.746 -11.336 1.00 86.88 118 THR A N 1
ATOM 876 C CA . THR A 1 118 ? 15.572 6.189 -12.359 1.00 86.88 118 THR A CA 1
ATOM 877 C C . THR A 1 118 ? 14.192 5.804 -11.823 1.00 86.88 118 THR A C 1
ATOM 879 O O . THR A 1 118 ? 13.307 5.466 -12.605 1.00 86.88 118 THR A O 1
ATOM 882 N N . GLY A 1 119 ? 13.998 5.839 -10.502 1.00 85.81 119 GLY A N 1
ATOM 883 C CA . GLY A 1 119 ? 12.721 5.543 -9.864 1.00 85.81 119 GLY A CA 1
ATOM 884 C C . GLY A 1 119 ? 11.659 6.612 -10.150 1.00 85.81 119 GLY A C 1
ATOM 885 O O . GLY A 1 119 ? 11.994 7.749 -10.501 1.00 85.81 119 GLY A O 1
ATOM 886 N N . PRO A 1 120 ? 10.370 6.274 -9.981 1.00 84.12 120 PRO A N 1
ATOM 887 C CA . PRO A 1 120 ? 9.269 7.177 -10.288 1.00 84.12 120 PRO A CA 1
ATOM 888 C C . PRO A 1 120 ? 9.345 8.426 -9.405 1.00 84.12 120 PRO A C 1
ATOM 890 O O . PRO A 1 120 ? 9.585 8.333 -8.207 1.00 84.12 120 PRO A O 1
ATOM 893 N N . ALA A 1 121 ? 9.143 9.605 -9.996 1.00 87.69 121 ALA A N 1
ATOM 894 C CA . ALA A 1 121 ? 9.172 10.882 -9.272 1.00 87.69 121 ALA A CA 1
ATOM 895 C C . ALA A 1 121 ? 7.835 11.230 -8.600 1.00 87.69 121 ALA A C 1
ATOM 897 O O . ALA A 1 121 ? 7.790 12.102 -7.741 1.00 87.69 121 ALA A O 1
ATOM 898 N N . ASN A 1 122 ? 6.758 10.540 -8.981 1.00 86.38 122 ASN A N 1
ATOM 899 C CA . ASN A 1 122 ? 5.413 10.770 -8.475 1.00 86.38 122 ASN A CA 1
ATOM 900 C C . ASN A 1 122 ? 4.772 9.441 -8.079 1.00 86.38 122 ASN A C 1
ATOM 902 O O . ASN A 1 122 ? 5.007 8.417 -8.721 1.00 86.38 122 ASN A O 1
ATOM 906 N N . VAL A 1 123 ? 3.909 9.487 -7.067 1.00 87.94 123 VAL A N 1
ATOM 907 C CA . VAL A 1 123 ? 3.075 8.362 -6.630 1.00 87.94 123 VAL A CA 1
ATOM 908 C C . VAL A 1 123 ? 1.614 8.759 -6.785 1.00 87.94 123 VAL A C 1
ATOM 910 O O . VAL A 1 123 ? 1.244 9.909 -6.562 1.00 87.94 123 VAL A O 1
ATOM 913 N N . THR A 1 124 ? 0.768 7.810 -7.174 1.00 87.94 124 THR A N 1
ATOM 914 C CA . THR A 1 124 ? -0.686 7.987 -7.174 1.00 87.94 124 THR A CA 1
ATOM 915 C C . THR A 1 124 ? -1.296 7.006 -6.190 1.00 87.94 124 THR A C 1
ATOM 917 O O . THR A 1 124 ? -1.204 5.797 -6.388 1.00 87.94 124 THR A O 1
ATOM 920 N N . LEU A 1 125 ? -1.940 7.525 -5.145 1.00 87.38 125 LEU A N 1
ATOM 921 C CA . LEU A 1 125 ? -2.769 6.714 -4.262 1.00 87.38 125 LEU A CA 1
ATOM 922 C C . LEU A 1 125 ? -4.140 6.519 -4.910 1.00 87.38 125 LEU A C 1
ATOM 924 O O . LEU A 1 125 ? -4.795 7.484 -5.307 1.00 87.38 125 LEU A O 1
ATOM 928 N N . ARG A 1 126 ? -4.576 5.265 -5.002 1.00 85.12 126 ARG A N 1
ATOM 929 C CA . ARG A 1 126 ? -5.923 4.902 -5.441 1.00 85.12 126 ARG A CA 1
ATOM 930 C C . ARG A 1 126 ? -6.570 4.077 -4.344 1.00 85.12 126 ARG A C 1
ATOM 932 O O . ARG A 1 126 ? -5.958 3.145 -3.835 1.00 85.12 126 ARG A O 1
ATOM 939 N N . SER A 1 127 ? -7.805 4.411 -4.008 1.00 82.62 127 SER A N 1
ATOM 940 C CA . SER A 1 127 ? -8.659 3.590 -3.161 1.00 82.62 127 SER A CA 1
ATOM 941 C C . SER A 1 127 ? -9.814 3.064 -3.995 1.00 82.62 127 SER A C 1
ATOM 943 O O . SER A 1 127 ? -10.183 3.653 -5.014 1.00 82.62 127 SER A O 1
ATOM 945 N N . SER A 1 128 ? -10.371 1.938 -3.575 1.00 75.69 128 SER A N 1
ATOM 946 C CA . SER A 1 128 ? -11.615 1.453 -4.133 1.00 75.69 128 SER A CA 1
ATOM 947 C C . SER A 1 128 ? -12.321 0.529 -3.157 1.00 75.69 128 SER A C 1
ATOM 949 O O . SER A 1 128 ? -11.694 -0.317 -2.525 1.00 75.69 128 SER A O 1
ATOM 951 N N . VAL A 1 129 ? -13.636 0.702 -3.080 1.00 67.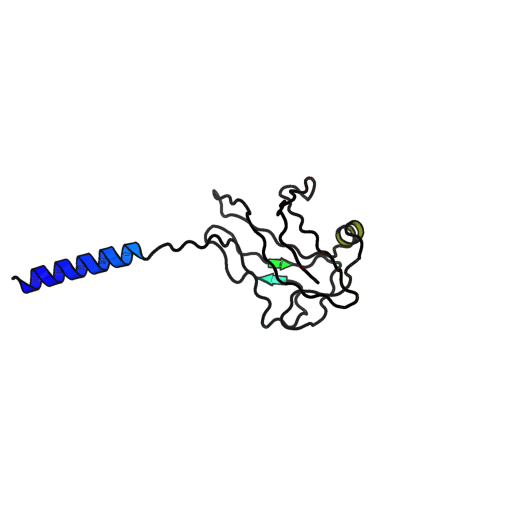56 129 VAL A N 1
ATOM 952 C CA . VAL A 1 129 ? -14.561 -0.240 -2.440 1.00 67.56 129 VAL A CA 1
ATOM 953 C C . VAL A 1 129 ? -15.145 -1.217 -3.488 1.00 67.56 129 VAL A C 1
ATOM 955 O O . VAL A 1 129 ? -15.767 -2.209 -3.133 1.00 67.56 129 VAL A O 1
ATOM 958 N N . ASP A 1 130 ? -14.913 -0.964 -4.782 1.00 61.75 130 ASP A N 1
ATOM 959 C CA . ASP A 1 130 ? -15.630 -1.504 -5.946 1.00 61.75 130 ASP A CA 1
ATOM 960 C C . ASP A 1 130 ? -14.743 -1.947 -7.142 1.00 61.75 130 ASP A C 1
ATOM 962 O O . ASP A 1 130 ? -15.217 -2.018 -8.273 1.00 61.75 130 ASP A O 1
ATOM 966 N N . GLY A 1 131 ? -13.453 -2.243 -6.947 1.00 62.28 131 GLY A N 1
ATOM 967 C CA . GLY A 1 131 ? -12.560 -2.682 -8.039 1.00 62.28 131 GLY A CA 1
ATOM 968 C C . GLY A 1 131 ? -12.030 -1.562 -8.954 1.00 62.28 131 GLY A C 1
ATOM 969 O O . GLY A 1 131 ? -11.749 -1.777 -10.129 1.00 62.28 131 GLY A O 1
ATOM 970 N N . TYR A 1 132 ? -11.845 -0.371 -8.395 1.00 63.28 132 TYR A N 1
ATOM 971 C CA . TYR A 1 132 ? -11.309 0.863 -8.978 1.00 63.28 132 TYR A CA 1
ATOM 972 C C . TYR A 1 132 ? -12.206 1.549 -10.011 1.00 63.28 132 TYR A C 1
ATOM 974 O O . TYR A 1 132 ? -11.709 2.380 -10.780 1.00 63.28 132 TYR A O 1
ATOM 982 N N . ALA A 1 133 ? -13.507 1.242 -10.001 1.00 51.69 133 ALA A N 1
ATOM 983 C CA . ALA A 1 133 ? -14.493 1.873 -10.875 1.00 51.69 133 ALA A CA 1
ATOM 984 C C . ALA A 1 133 ? -14.708 3.358 -10.527 1.00 51.69 133 ALA A C 1
ATOM 986 O O . ALA A 1 133 ? -14.893 4.171 -11.433 1.00 51.69 133 ALA A O 1
ATOM 987 N N . PHE A 1 134 ? -14.554 3.741 -9.251 1.00 41.88 134 PHE A N 1
ATOM 988 C CA . PHE A 1 134 ? -14.468 5.140 -8.826 1.00 41.88 134 PHE A CA 1
ATOM 989 C C . PHE A 1 134 ? -13.168 5.436 -8.069 1.00 41.88 134 PHE A C 1
ATOM 991 O O . PHE A 1 134 ? -12.847 4.821 -7.055 1.00 41.88 134 PHE A O 1
ATOM 998 N N . ILE A 1 135 ? -12.413 6.429 -8.553 1.00 42.88 135 ILE A N 1
ATOM 999 C CA . ILE A 1 135 ? -11.270 7.000 -7.831 1.00 42.88 135 ILE A CA 1
ATOM 1000 C C . ILE A 1 135 ? -11.827 8.005 -6.824 1.00 42.88 135 ILE A C 1
ATOM 1002 O O . ILE A 1 135 ? -12.175 9.128 -7.190 1.00 42.88 135 ILE A O 1
ATOM 1006 N N . CYS A 1 136 ? -11.893 7.627 -5.548 1.00 45.47 136 CYS A N 1
ATOM 1007 C CA . CYS A 1 136 ? -12.015 8.623 -4.492 1.00 45.47 136 CYS A CA 1
ATOM 1008 C C . CYS A 1 136 ? -10.662 9.329 -4.366 1.00 45.47 136 CYS A C 1
ATOM 1010 O O . CYS A 1 136 ? -9.691 8.787 -3.836 1.00 45.47 136 CYS A O 1
ATOM 1012 N N . CYS A 1 137 ? -10.572 10.536 -4.911 1.00 45.06 137 CYS A N 1
ATOM 1013 C CA . CYS A 1 137 ? -9.450 11.414 -4.649 1.00 45.06 137 CYS A CA 1
ATOM 1014 C C . CYS A 1 137 ? -9.552 11.907 -3.200 1.00 45.06 137 CYS A C 1
ATOM 1016 O O . CYS A 1 137 ? -10.382 12.756 -2.878 1.00 45.06 137 CYS A O 1
ATOM 1018 N N . ILE A 1 138 ? -8.677 11.410 -2.319 1.00 42.75 138 ILE A N 1
ATOM 1019 C CA . ILE A 1 138 ? -8.353 12.124 -1.080 1.00 42.75 138 ILE A CA 1
ATOM 1020 C C . ILE A 1 138 ? -7.701 13.442 -1.530 1.00 42.75 138 ILE A C 1
ATOM 1022 O O . ILE A 1 138 ? -6.511 13.504 -1.838 1.00 42.75 138 ILE A O 1
ATOM 1026 N N . ARG A 1 139 ? -8.507 14.497 -1.675 1.00 35.25 139 ARG A N 1
ATOM 1027 C CA . ARG A 1 139 ? -8.034 15.840 -2.014 1.00 35.25 139 ARG A CA 1
ATOM 1028 C C . ARG A 1 139 ? -7.379 16.434 -0.768 1.00 35.25 139 ARG A C 1
ATOM 1030 O O . ARG A 1 139 ? -8.046 17.110 0.008 1.00 35.25 139 ARG A O 1
ATOM 1037 N N . HIS A 1 140 ? -6.079 16.226 -0.589 1.00 42.66 140 HIS A N 1
ATOM 1038 C CA . HIS A 1 140 ? -5.311 17.093 0.299 1.00 42.66 140 HIS A CA 1
ATOM 1039 C C . HIS A 1 140 ? -4.965 18.386 -0.443 1.00 42.66 140 HIS A C 1
ATOM 1041 O O . HIS A 1 140 ? -4.296 18.376 -1.476 1.00 42.66 140 HIS A O 1
ATOM 1047 N N . GLY A 1 141 ? -5.448 19.511 0.092 1.00 34.62 141 GLY A N 1
ATOM 1048 C CA . GLY A 1 141 ? -4.830 20.807 -0.154 1.00 34.62 141 GLY A CA 1
ATOM 1049 C C . GLY A 1 141 ? -3.356 20.739 0.246 1.00 34.62 141 GLY A C 1
ATOM 1050 O O . GLY A 1 141 ? -3.009 20.122 1.252 1.00 34.62 141 GLY A O 1
ATOM 1051 N N . ALA A 1 142 ? -2.501 21.326 -0.586 1.00 36.66 142 ALA A N 1
ATOM 1052 C CA . ALA A 1 142 ? -1.059 21.370 -0.392 1.00 36.66 142 ALA A CA 1
ATOM 1053 C C . ALA A 1 142 ? -0.665 21.851 1.018 1.00 36.66 142 ALA A C 1
ATOM 1055 O O . ALA A 1 142 ? -1.287 22.765 1.563 1.00 36.66 142 ALA A O 1
ATOM 1056 N N . PRO A 1 143 ? 0.466 21.343 1.529 1.00 47.50 143 PRO A N 1
ATOM 1057 C CA . PRO A 1 143 ? 1.581 22.257 1.731 1.00 47.50 143 PRO A CA 1
ATOM 1058 C C . PRO A 1 143 ? 2.895 21.706 1.151 1.00 47.50 143 PRO A C 1
ATOM 1060 O O . PRO A 1 143 ? 3.426 20.701 1.601 1.00 47.50 143 PRO A O 1
ATOM 1063 N N . GLN A 1 144 ? 3.388 22.417 0.133 1.00 48.47 144 GLN A N 1
ATOM 1064 C CA . GLN A 1 144 ? 4.794 22.749 -0.140 1.00 48.47 144 GLN A CA 1
ATOM 1065 C C . GLN A 1 144 ? 5.859 21.684 0.209 1.00 48.47 144 GLN A C 1
ATOM 1067 O O . GLN A 1 144 ? 6.421 21.699 1.301 1.00 48.47 144 GLN A O 1
ATOM 1072 N N . LEU A 1 145 ? 6.264 20.876 -0.773 1.00 34.31 145 LEU A N 1
ATOM 1073 C CA . LEU A 1 145 ? 7.629 20.345 -0.806 1.00 34.31 145 LEU A CA 1
ATOM 1074 C C . LEU A 1 145 ? 8.456 21.282 -1.689 1.00 34.31 145 LEU A C 1
ATOM 1076 O O . LEU A 1 145 ? 8.363 21.246 -2.915 1.00 34.31 145 LEU A O 1
ATOM 1080 N N . ARG A 1 146 ? 9.209 22.184 -1.050 1.00 35.47 146 ARG A N 1
ATOM 1081 C CA . ARG A 1 146 ? 10.353 22.819 -1.711 1.00 35.47 146 ARG A CA 1
ATOM 1082 C C . ARG A 1 146 ? 11.396 21.734 -1.983 1.00 35.47 146 ARG A C 1
ATOM 1084 O O . ARG A 1 146 ? 11.584 20.853 -1.146 1.00 35.47 146 ARG A O 1
ATOM 1091 N N . ALA A 1 147 ? 11.985 21.830 -3.173 1.00 46.56 147 ALA A N 1
ATOM 1092 C CA . ALA A 1 147 ? 13.127 21.049 -3.633 1.00 46.56 147 ALA A CA 1
ATOM 1093 C C . ALA A 1 147 ? 14.318 21.135 -2.670 1.00 46.56 147 ALA A C 1
ATOM 1095 O O . ALA A 1 147 ? 14.455 22.193 -2.009 1.00 46.56 147 ALA A O 1
#

Radius of gyration: 22.79 Å; chains: 1; bounding box: 38×32×81 Å

Sequence (147 aa):
MKNALRLKSQLFLVAVMSLIFTQISTAQLLQWNTFGNAGTETTEPSVANDANVSAANLTFGAGVVPAANGNRFGGNNWPSALATSISAGNYIQFTVTPSASYAFTPTSFVFSWDRSSTGPANVTLRSSVDGYAFICCIRHGAPQLRA

pLDDT: mean 82.53, std 17.48, range [34.31, 97.94]

Secondary structure (DSSP, 8-state):
-HHHHHHHHHHHHHHHHHHHT--------EE---TT--S--SEEE-SEE-TTB---EEEE-TT-EE---TT---EE---SSHHHHHHTT--EE----BPTT---------------SSS-S-------SSSSSS-----PPP-----

Foldseek 3Di:
DVVVVVVVVVVVVVVVVVVVPPDPDDLDAWAWWLAAPQQQDQKTWTPDHDPQKDTKIWGAFPQFGGDSPHRDPGGDRDDQDPVCCVVRRVDIDMDIGTHPPDDDDDLDDDDDDDADPPGHPDDDDADDPPPRPDGPPPDDDDDDDDD